Protein AF-R9JCQ0-F1 (afdb_monomer)

Secondary structure (DSSP, 8-state):
---PPPHHHHHHHHHHHHHHHHHHHHHHHHHH-TT-HHHHHHHHHHHHHHHHHHHHHHHHH--SSGGG--SSSSS-HHHHSPPGGG---

pLDDT: mean 91.16, std 12.17, range [39.97, 98.69]

Foldseek 3Di:
DQDDDDPVLVVLVVVLVVLVVVLVVLVVVCVVVVPPVVSVVVSVVSVVVSVVSQLVSCVPPRGPDPVNFDPVDPDRRVVVDCDPVNDRD

Radius of gyration: 15.91 Å; Cα contacts (8 Å, |Δi|>4): 56; chains: 1; bounding box: 44×23×42 Å

Structure (mmCIF, N/CA/C/O backbone):
data_AF-R9JCQ0-F1
#
_entry.id   AF-R9JCQ0-F1
#
loop_
_atom_site.group_PDB
_atom_site.id
_atom_site.type_symbol
_atom_site.label_atom_id
_atom_site.label_alt_id
_atom_site.label_comp_id
_atom_site.label_asym_id
_atom_s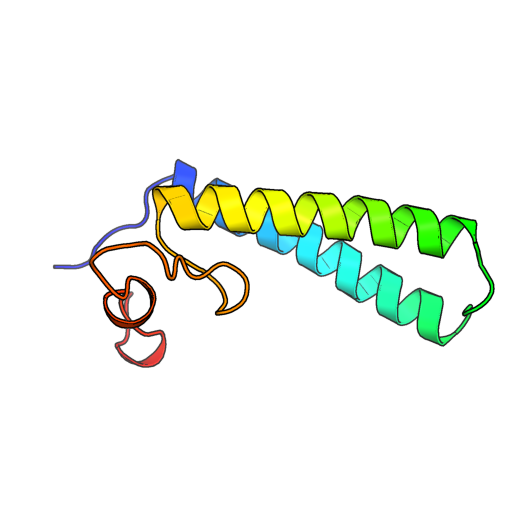ite.label_entity_id
_atom_site.label_seq_id
_atom_site.pdbx_PDB_ins_code
_atom_site.Cartn_x
_atom_site.Cartn_y
_atom_site.Cartn_z
_atom_site.occupancy
_atom_site.B_iso_or_equiv
_atom_site.auth_seq_id
_atom_site.auth_comp_id
_atom_site.auth_asym_id
_atom_site.auth_atom_id
_atom_site.pdbx_PDB_model_num
ATOM 1 N N . MET A 1 1 ? -25.146 -2.894 15.166 1.00 39.97 1 MET A N 1
ATOM 2 C CA . MET A 1 1 ? -25.297 -1.501 14.690 1.00 39.97 1 MET A CA 1
ATOM 3 C C . MET A 1 1 ? -24.340 -1.352 13.518 1.00 39.97 1 MET A C 1
ATOM 5 O O . MET A 1 1 ? -23.162 -1.589 13.737 1.00 39.97 1 MET A O 1
ATOM 9 N N . SER A 1 2 ? -24.818 -1.094 12.294 1.00 47.97 2 SER A N 1
ATOM 10 C CA . SER A 1 2 ? -23.923 -0.882 11.138 1.00 47.97 2 SER A CA 1
ATOM 11 C C . SER A 1 2 ? -23.160 0.426 11.365 1.00 47.97 2 SER A C 1
ATOM 13 O O . SER A 1 2 ? -23.769 1.478 11.580 1.00 47.97 2 SER A O 1
ATOM 15 N N . HIS A 1 3 ? -21.834 0.334 11.450 1.00 63.12 3 HIS A N 1
ATOM 16 C CA . HIS A 1 3 ? -20.963 1.480 11.668 1.00 63.12 3 HIS A CA 1
ATOM 17 C C . HIS A 1 3 ? -20.625 2.061 10.297 1.00 63.12 3 HIS A C 1
ATOM 19 O O . HIS A 1 3 ? -19.703 1.605 9.627 1.00 63.12 3 HIS A O 1
ATOM 25 N N . LYS A 1 4 ? -21.425 3.028 9.844 1.00 71.62 4 LYS A N 1
ATOM 26 C CA . LYS A 1 4 ? -21.190 3.690 8.561 1.00 71.62 4 LYS A CA 1
ATOM 27 C C . LYS A 1 4 ? -19.860 4.444 8.621 1.00 71.62 4 LYS A C 1
ATOM 29 O O . LYS A 1 4 ? -19.688 5.317 9.472 1.00 71.62 4 LYS A O 1
ATOM 34 N N . MET A 1 5 ? -18.942 4.102 7.721 1.00 83.06 5 MET A N 1
ATOM 35 C CA . MET A 1 5 ? -17.665 4.794 7.572 1.00 83.06 5 MET A CA 1
ATOM 36 C C . MET A 1 5 ? -17.918 6.277 7.265 1.00 83.06 5 MET A C 1
ATOM 38 O O . MET A 1 5 ? -18.825 6.619 6.506 1.00 83.06 5 MET A O 1
ATOM 42 N N . ASN A 1 6 ? -17.169 7.176 7.904 1.00 91.56 6 ASN A N 1
ATOM 43 C CA . ASN A 1 6 ? -17.310 8.601 7.611 1.00 91.56 6 ASN A CA 1
ATOM 44 C C . ASN A 1 6 ? -16.531 8.973 6.333 1.00 91.56 6 ASN A C 1
ATOM 46 O O . ASN A 1 6 ? -15.605 8.274 5.921 1.00 91.56 6 ASN A O 1
ATOM 50 N N . VAL A 1 7 ? -16.886 10.112 5.735 1.00 95.44 7 VAL A N 1
ATOM 51 C CA . VAL A 1 7 ? -16.317 10.582 4.459 1.00 95.44 7 VAL A CA 1
ATOM 52 C C . VAL A 1 7 ? -14.802 10.818 4.536 1.00 95.44 7 VAL A C 1
ATOM 54 O O . VAL A 1 7 ? -14.092 10.605 3.557 1.00 95.44 7 VAL A O 1
ATOM 57 N N . GLU A 1 8 ? -14.275 11.254 5.683 1.00 96.50 8 GLU A N 1
ATOM 58 C CA . GLU A 1 8 ? -12.829 11.444 5.861 1.00 96.50 8 GLU A CA 1
ATOM 59 C C . GLU A 1 8 ? -12.095 10.100 5.809 1.00 96.50 8 GLU A C 1
ATOM 61 O O . GLU A 1 8 ? -11.119 9.961 5.072 1.00 96.50 8 GLU A O 1
ATOM 66 N N . GLN A 1 9 ? -12.606 9.098 6.525 1.00 95.38 9 GLN A N 1
ATOM 67 C CA . GLN A 1 9 ? -12.064 7.744 6.541 1.00 95.38 9 GLN A CA 1
ATOM 68 C C . GLN A 1 9 ? -12.117 7.104 5.146 1.00 95.38 9 GLN A C 1
ATOM 70 O O . GLN A 1 9 ? -11.107 6.565 4.691 1.00 95.38 9 GLN A O 1
ATOM 75 N N . GLU A 1 10 ? -13.244 7.232 4.436 1.00 95.25 10 GLU A N 1
ATOM 76 C CA . GLU A 1 10 ? -13.399 6.792 3.041 1.00 95.25 10 GLU A CA 1
ATOM 77 C C . GLU A 1 10 ? -12.362 7.440 2.120 1.00 95.25 10 GLU A C 1
ATOM 79 O O . GLU A 1 10 ? -11.694 6.754 1.344 1.00 95.25 10 GLU A O 1
ATOM 84 N N . ASN A 1 11 ? -12.184 8.758 2.224 1.00 97.69 11 ASN A N 1
ATOM 85 C CA . ASN A 1 11 ? -11.227 9.491 1.402 1.00 97.69 11 ASN A CA 1
ATOM 86 C C . ASN A 1 11 ? -9.781 9.100 1.713 1.00 97.69 11 ASN A C 1
ATOM 88 O O . ASN A 1 11 ? -8.987 8.921 0.789 1.00 97.69 11 ASN A O 1
ATOM 92 N N . MET A 1 12 ? -9.427 8.941 2.991 1.00 97.88 12 MET A N 1
ATOM 93 C CA . MET A 1 12 ? -8.092 8.488 3.379 1.00 97.88 12 MET A CA 1
ATOM 94 C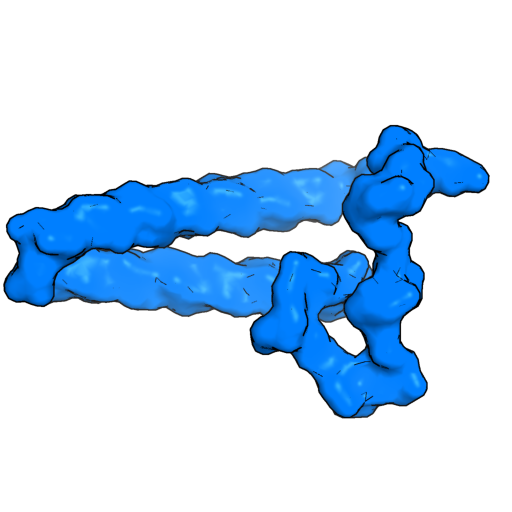 C . MET A 1 12 ? -7.819 7.077 2.851 1.00 97.88 12 MET A C 1
ATOM 96 O O . MET A 1 12 ? -6.771 6.858 2.244 1.00 97.88 12 MET A O 1
ATOM 100 N N . LEU A 1 13 ? -8.771 6.149 3.003 1.00 96.50 13 LEU A N 1
ATOM 101 C CA . LEU A 1 13 ? -8.647 4.784 2.492 1.00 96.50 13 LEU A CA 1
ATOM 102 C C . LEU A 1 13 ? -8.521 4.762 0.962 1.00 96.50 13 LEU A C 1
ATOM 104 O O . LEU A 1 13 ? -7.630 4.107 0.422 1.00 96.50 13 LEU A O 1
ATOM 108 N N . ARG A 1 14 ? -9.355 5.536 0.257 1.00 97.75 14 ARG A N 1
ATOM 109 C CA . ARG A 1 14 ? -9.297 5.678 -1.204 1.00 97.75 14 ARG A CA 1
ATOM 110 C C . ARG A 1 14 ? -7.949 6.224 -1.667 1.00 97.75 14 ARG A C 1
ATOM 112 O O . ARG A 1 14 ? -7.372 5.698 -2.615 1.00 97.75 14 ARG A O 1
ATOM 119 N N . ASN A 1 15 ? -7.439 7.264 -1.013 1.00 98.25 15 ASN A N 1
ATOM 120 C CA . ASN A 1 15 ? -6.160 7.867 -1.379 1.00 98.25 15 ASN A CA 1
ATOM 121 C C . ASN A 1 15 ? -4.991 6.907 -1.120 1.00 98.25 15 ASN A C 1
ATOM 123 O O . ASN A 1 15 ? -4.087 6.832 -1.949 1.00 98.25 15 ASN A O 1
ATOM 127 N N . ILE A 1 16 ? -5.025 6.138 -0.024 1.00 98.31 16 ILE A N 1
ATOM 128 C CA . ILE A 1 16 ? -4.055 5.059 0.218 1.00 98.31 16 ILE A CA 1
ATOM 129 C C . ILE A 1 16 ? -4.102 4.049 -0.931 1.00 98.31 16 ILE A C 1
ATOM 131 O O . ILE A 1 16 ? -3.051 3.715 -1.467 1.00 98.31 16 ILE A O 1
ATOM 135 N N . GLY A 1 17 ? -5.297 3.623 -1.354 1.00 97.88 17 GLY A N 1
ATOM 136 C CA . GLY A 1 17 ? -5.467 2.686 -2.468 1.00 97.88 17 GLY A CA 1
ATOM 137 C C . GLY A 1 17 ? -4.908 3.199 -3.801 1.00 97.88 17 GLY A C 1
ATOM 138 O O . GLY A 1 17 ? -4.291 2.441 -4.541 1.00 97.88 17 GLY A O 1
ATOM 139 N N . ILE A 1 18 ? -5.052 4.496 -4.094 1.00 98.38 18 ILE A N 1
ATOM 140 C CA . ILE A 1 18 ? -4.466 5.106 -5.301 1.00 98.38 18 ILE A CA 1
ATOM 141 C C . ILE A 1 18 ? -2.938 5.028 -5.262 1.00 98.38 18 ILE A C 1
ATOM 143 O O . ILE A 1 18 ? -2.312 4.630 -6.241 1.00 98.38 18 ILE A O 1
ATOM 147 N N . VAL A 1 19 ? -2.328 5.403 -4.136 1.00 98.19 19 VAL A N 1
ATOM 148 C CA . VAL A 1 19 ? -0.866 5.363 -3.994 1.00 98.19 19 VAL A CA 1
ATOM 149 C C . VAL A 1 19 ? -0.359 3.921 -4.002 1.00 98.19 19 VAL A C 1
ATOM 151 O O . VAL A 1 19 ? 0.687 3.647 -4.584 1.00 98.19 19 VAL A O 1
ATOM 154 N N . ASP A 1 20 ? -1.107 2.995 -3.404 1.00 97.88 20 ASP A N 1
ATOM 155 C CA . ASP A 1 20 ? -0.801 1.568 -3.427 1.00 97.88 20 ASP A CA 1
ATOM 156 C C . ASP A 1 20 ? -0.754 1.020 -4.858 1.00 97.88 20 ASP A C 1
ATOM 158 O O . ASP A 1 20 ? 0.243 0.409 -5.247 1.00 97.88 20 ASP A O 1
ATOM 162 N N . PHE A 1 21 ? -1.758 1.347 -5.676 1.00 98.25 21 PHE A N 1
ATOM 163 C CA . PHE A 1 21 ? -1.776 1.001 -7.097 1.00 98.25 21 PHE A CA 1
ATOM 164 C C . PHE A 1 21 ? -0.525 1.511 -7.825 1.00 98.25 21 PHE A C 1
ATOM 166 O O . PHE A 1 21 ? 0.142 0.740 -8.507 1.00 98.25 21 PHE A O 1
ATOM 173 N N . VAL A 1 22 ? -0.140 2.776 -7.612 1.00 98.06 22 VAL A N 1
ATOM 174 C CA . VAL A 1 22 ? 1.087 3.334 -8.209 1.00 98.06 22 VAL A CA 1
ATOM 175 C C . VAL A 1 22 ? 2.323 2.543 -7.780 1.00 98.06 22 VAL A C 1
ATOM 177 O O . VAL A 1 22 ? 3.176 2.245 -8.613 1.00 98.06 22 VAL A O 1
ATOM 180 N N . THR A 1 23 ? 2.437 2.171 -6.500 1.00 98.06 23 THR A N 1
ATOM 181 C CA . THR A 1 23 ? 3.586 1.377 -6.039 1.00 98.06 23 THR A CA 1
ATOM 182 C C . THR A 1 23 ? 3.641 -0.003 -6.693 1.00 98.06 23 THR A C 1
ATOM 184 O O . THR A 1 23 ? 4.726 -0.425 -7.081 1.00 98.06 23 THR A O 1
ATOM 187 N N . VAL A 1 24 ? 2.494 -0.663 -6.886 1.00 98.38 24 VAL A N 1
ATOM 188 C CA . VAL A 1 24 ? 2.393 -1.972 -7.553 1.00 98.38 24 VAL A CA 1
ATOM 189 C C . VAL A 1 24 ? 2.776 -1.886 -9.033 1.00 98.38 24 VAL A C 1
ATOM 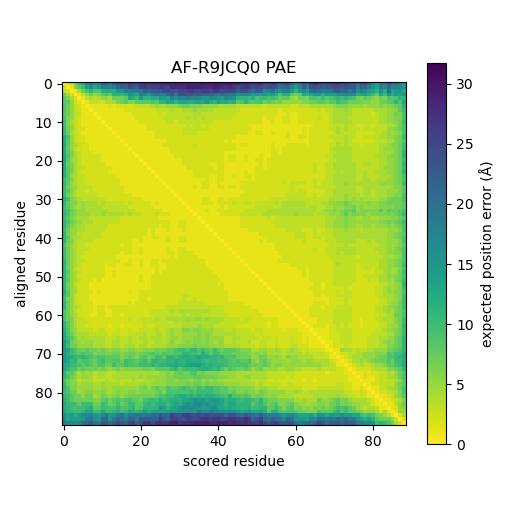191 O O . VAL A 1 24 ? 3.539 -2.723 -9.513 1.00 98.38 24 VAL A O 1
ATOM 194 N N . GLU A 1 25 ? 2.305 -0.869 -9.755 1.00 98.44 25 GLU A N 1
ATOM 195 C CA . GLU A 1 25 ? 2.670 -0.654 -11.164 1.00 98.44 25 GLU A CA 1
ATOM 196 C C . GLU A 1 25 ? 4.169 -0.365 -11.323 1.00 98.44 25 GLU A C 1
ATOM 198 O O . GLU A 1 25 ? 4.836 -0.934 -12.186 1.00 98.44 25 GLU A O 1
ATOM 203 N N . MET A 1 26 ? 4.735 0.466 -10.443 1.00 98.31 26 MET A N 1
ATOM 204 C CA . MET A 1 26 ? 6.170 0.760 -10.455 1.00 98.31 26 MET A CA 1
ATOM 205 C C . MET A 1 26 ? 7.018 -0.476 -10.137 1.00 98.31 26 MET A C 1
ATOM 207 O O . MET A 1 26 ? 8.084 -0.640 -10.727 1.00 98.31 26 MET A O 1
ATOM 211 N N . THR A 1 27 ? 6.558 -1.359 -9.242 1.00 98.38 27 THR A N 1
ATOM 212 C CA . THR A 1 27 ? 7.214 -2.654 -9.003 1.00 98.38 27 THR A CA 1
ATOM 213 C C . THR A 1 27 ? 7.227 -3.503 -10.272 1.00 98.38 27 THR A C 1
ATOM 215 O O . THR A 1 27 ? 8.300 -3.930 -10.685 1.00 98.38 27 THR A O 1
ATOM 218 N N . GLN A 1 28 ? 6.082 -3.663 -10.945 1.00 98.44 28 GLN A N 1
ATOM 219 C CA . GLN A 1 28 ? 5.999 -4.432 -12.196 1.00 98.44 28 GLN A CA 1
ATOM 220 C C . GLN A 1 28 ? 6.911 -3.865 -13.296 1.00 98.44 28 GLN A C 1
ATOM 222 O O . GLN A 1 28 ? 7.551 -4.618 -14.031 1.00 98.44 28 GLN A O 1
ATOM 227 N N . TYR A 1 29 ? 7.010 -2.537 -13.411 1.00 98.56 29 TYR A N 1
ATOM 228 C CA . TYR A 1 29 ? 7.942 -1.905 -14.346 1.00 98.56 29 TYR A CA 1
ATOM 229 C C . T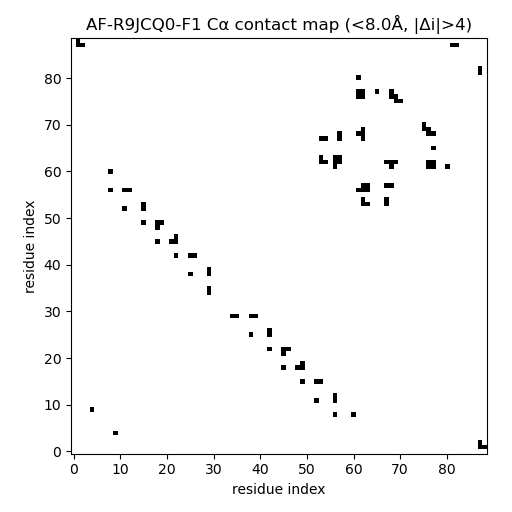YR A 1 29 ? 9.403 -2.230 -13.991 1.00 98.56 29 TYR A C 1
ATOM 231 O O . TYR A 1 29 ? 10.170 -2.668 -14.853 1.00 98.56 29 TYR A O 1
ATOM 239 N N . LEU A 1 30 ? 9.781 -2.063 -12.719 1.00 98.69 30 LEU A N 1
ATOM 240 C CA . LEU A 1 30 ? 11.142 -2.306 -12.229 1.00 98.69 30 LEU A CA 1
ATOM 241 C C . LEU A 1 30 ? 11.570 -3.777 -12.330 1.00 98.69 30 LEU A C 1
ATOM 243 O O . LEU A 1 30 ? 12.755 -4.026 -12.544 1.00 98.69 30 LEU A O 1
ATOM 247 N N . ASP A 1 31 ? 10.641 -4.737 -12.277 1.00 98.56 31 ASP A N 1
ATOM 248 C CA . ASP A 1 31 ? 10.936 -6.161 -12.510 1.00 98.56 31 ASP A CA 1
ATOM 249 C C . ASP A 1 31 ? 11.554 -6.406 -13.900 1.00 98.56 31 ASP A C 1
ATOM 251 O O . ASP A 1 31 ? 12.357 -7.322 -14.085 1.00 98.56 31 ASP A O 1
ATOM 255 N N . THR A 1 32 ? 11.217 -5.560 -14.880 1.00 98.25 32 THR A N 1
ATOM 256 C CA . THR A 1 32 ? 11.775 -5.611 -16.243 1.00 98.25 32 THR A CA 1
ATOM 257 C C . THR A 1 32 ? 12.902 -4.598 -16.483 1.00 98.25 32 THR A C 1
ATOM 259 O O . THR A 1 32 ? 13.691 -4.775 -17.411 1.00 98.25 32 THR A O 1
ATOM 262 N N . HIS A 1 33 ? 13.034 -3.580 -15.623 1.00 98.44 33 HIS A N 1
ATOM 263 C CA . HIS A 1 33 ? 14.031 -2.503 -15.715 1.00 98.44 33 HIS A CA 1
ATOM 264 C C . HIS A 1 33 ? 14.767 -2.267 -14.377 1.00 98.44 33 HIS A C 1
ATOM 266 O O . HIS A 1 33 ? 14.742 -1.159 -13.837 1.00 98.44 33 HIS A O 1
ATOM 272 N N . PRO A 1 34 ? 15.485 -3.263 -13.825 1.00 98.31 34 PRO A N 1
ATOM 273 C CA . PRO A 1 34 ? 15.993 -3.205 -12.447 1.00 98.31 34 PRO A CA 1
ATOM 274 C C . PRO A 1 34 ? 17.129 -2.192 -12.220 1.00 98.31 34 PRO A C 1
ATOM 276 O O . PRO A 1 34 ? 17.515 -1.938 -11.080 1.00 98.31 34 PRO A O 1
ATOM 279 N N . PHE A 1 35 ? 17.690 -1.616 -13.287 1.00 98.38 35 PHE A N 1
ATOM 280 C CA . PHE A 1 35 ? 18.773 -0.627 -13.220 1.00 98.38 35 PHE A CA 1
ATOM 281 C C . PHE A 1 35 ? 18.305 0.810 -13.499 1.00 98.38 35 PHE A C 1
ATOM 283 O O . PHE A 1 35 ? 19.126 1.729 -13.487 1.00 98.38 35 PHE A O 1
ATOM 290 N N . ASP A 1 36 ? 17.008 1.018 -13.744 1.00 98.69 36 ASP A N 1
ATOM 291 C CA . ASP A 1 36 ? 16.427 2.341 -13.967 1.00 98.69 36 ASP A CA 1
ATOM 292 C C . ASP A 1 36 ? 16.365 3.121 -12.644 1.00 98.69 36 ASP A C 1
ATOM 294 O O . ASP A 1 36 ? 15.495 2.927 -11.791 1.00 98.69 36 ASP A O 1
ATOM 298 N N . ARG A 1 37 ? 17.356 3.996 -12.445 1.00 98.44 37 ARG A N 1
ATOM 299 C CA . ARG A 1 37 ? 17.513 4.768 -11.207 1.00 98.44 37 ARG A CA 1
ATOM 300 C C . ARG A 1 37 ? 16.400 5.781 -10.996 1.00 98.44 37 ARG A C 1
ATOM 302 O O . ARG A 1 37 ? 16.016 6.002 -9.851 1.00 98.44 37 ARG A O 1
ATOM 309 N N . GLU A 1 38 ? 15.881 6.361 -12.071 1.00 98.44 38 GLU A N 1
ATOM 310 C CA . GLU A 1 38 ? 14.793 7.326 -11.984 1.00 98.44 38 GLU A CA 1
ATOM 311 C C . GLU A 1 38 ? 13.515 6.616 -11.524 1.00 98.44 38 GLU A C 1
ATOM 313 O O . GLU A 1 38 ? 12.895 7.033 -10.542 1.00 98.44 38 GLU A O 1
ATOM 318 N N . ALA A 1 39 ? 13.185 5.468 -12.124 1.00 97.94 39 ALA A N 1
ATOM 319 C CA . ALA A 1 39 ? 12.048 4.658 -11.692 1.00 97.94 39 ALA A CA 1
ATOM 320 C C . ALA A 1 39 ? 12.173 4.194 -10.227 1.00 97.94 39 ALA A C 1
ATOM 322 O O . ALA A 1 39 ? 11.191 4.232 -9.480 1.00 97.94 39 ALA A O 1
ATOM 323 N N . MET A 1 40 ? 13.379 3.828 -9.773 1.00 98.62 40 MET A N 1
ATOM 324 C CA . MET A 1 40 ? 13.628 3.506 -8.362 1.00 98.62 40 MET A CA 1
ATOM 325 C C . MET A 1 40 ? 13.391 4.706 -7.432 1.00 98.62 40 MET A C 1
ATOM 327 O O . MET A 1 40 ? 12.829 4.549 -6.345 1.00 98.62 40 MET A O 1
ATOM 331 N N . GLU A 1 41 ? 13.807 5.912 -7.818 1.00 98.50 41 GLU A N 1
ATOM 332 C CA . GLU A 1 41 ? 13.577 7.129 -7.032 1.00 98.50 41 GLU A CA 1
ATOM 333 C C . GLU A 1 41 ? 12.085 7.477 -6.941 1.00 98.50 41 GLU A C 1
ATOM 335 O O . GLU A 1 41 ? 11.593 7.760 -5.840 1.00 98.50 41 GLU A O 1
ATOM 340 N N . TYR A 1 42 ? 11.349 7.362 -8.051 1.00 97.94 42 TYR A N 1
ATOM 341 C CA . TYR A 1 42 ? 9.892 7.511 -8.078 1.00 97.94 42 TYR A CA 1
ATOM 342 C C . TYR A 1 42 ? 9.195 6.478 -7.189 1.00 97.94 42 TYR A C 1
ATOM 344 O O . TYR A 1 42 ? 8.381 6.850 -6.339 1.00 97.94 42 TYR A O 1
ATOM 352 N N . PHE A 1 43 ? 9.547 5.196 -7.311 1.00 98.50 43 PHE A N 1
ATOM 353 C CA . PHE A 1 43 ? 9.010 4.141 -6.450 1.00 98.50 43 PHE A CA 1
ATOM 354 C C . PHE A 1 43 ? 9.240 4.460 -4.967 1.00 98.50 43 PHE A C 1
ATOM 356 O O . PHE A 1 43 ? 8.307 4.441 -4.162 1.00 98.50 43 PHE A O 1
ATOM 363 N N . ASN A 1 44 ? 10.465 4.847 -4.603 1.00 98.25 44 ASN A N 1
ATOM 364 C CA . ASN A 1 44 ? 10.815 5.207 -3.232 1.00 98.25 44 ASN A CA 1
ATOM 365 C C . ASN A 1 44 ? 10.033 6.427 -2.717 1.00 98.25 44 ASN A C 1
ATOM 367 O O . ASN A 1 44 ? 9.671 6.472 -1.538 1.00 98.25 44 ASN A O 1
ATOM 371 N N . HIS A 1 45 ? 9.766 7.419 -3.572 1.00 98.25 45 HIS A N 1
ATOM 372 C CA . HIS A 1 45 ? 8.932 8.570 -3.227 1.00 98.25 45 HIS A CA 1
ATOM 373 C C . HIS A 1 45 ? 7.509 8.133 -2.847 1.00 98.25 45 HIS A C 1
ATOM 375 O O . HIS A 1 45 ? 7.049 8.440 -1.742 1.00 98.25 45 HIS A O 1
ATOM 381 N N . TYR A 1 46 ? 6.850 7.353 -3.708 1.00 98.19 46 TYR A N 1
ATOM 382 C CA . TYR A 1 46 ? 5.490 6.867 -3.459 1.00 98.19 46 TYR A CA 1
ATOM 383 C C . TYR A 1 46 ? 5.417 5.890 -2.284 1.00 98.19 46 TYR A C 1
ATOM 385 O O . TYR A 1 46 ? 4.488 5.974 -1.484 1.00 98.19 46 TYR A O 1
ATOM 393 N N . MET A 1 47 ? 6.428 5.039 -2.090 1.00 97.75 47 MET A N 1
ATOM 394 C CA . MET A 1 47 ? 6.514 4.160 -0.921 1.00 97.75 47 MET A CA 1
ATOM 395 C C . MET A 1 47 ? 6.592 4.940 0.396 1.00 97.75 47 MET A C 1
ATOM 397 O O . MET A 1 47 ? 5.908 4.594 1.364 1.00 97.75 47 MET A O 1
ATOM 401 N N . ARG A 1 48 ? 7.380 6.025 0.459 1.00 98.19 48 ARG A N 1
ATOM 402 C CA . ARG A 1 48 ? 7.415 6.900 1.646 1.00 98.19 48 ARG A CA 1
ATOM 403 C C . ARG A 1 48 ? 6.065 7.568 1.893 1.00 98.19 48 ARG A C 1
ATOM 405 O O . ARG A 1 48 ? 5.616 7.591 3.040 1.00 98.19 48 ARG A O 1
ATOM 412 N N . MET A 1 49 ? 5.420 8.064 0.837 1.00 98.12 49 MET A N 1
ATOM 413 C CA . MET A 1 49 ? 4.100 8.688 0.927 1.00 98.12 49 MET A CA 1
ATOM 414 C C . MET A 1 49 ? 3.038 7.692 1.415 1.00 98.12 49 MET A C 1
ATOM 416 O O . MET A 1 49 ? 2.348 7.980 2.391 1.00 98.12 49 MET A O 1
ATOM 420 N N . LYS A 1 50 ? 2.979 6.487 0.832 1.00 98.00 50 LYS A N 1
ATOM 421 C CA . LYS A 1 50 ? 2.095 5.394 1.265 1.00 98.00 50 LYS A CA 1
ATOM 422 C C . LYS A 1 50 ? 2.276 5.090 2.747 1.00 98.00 50 LYS A C 1
ATOM 424 O O . LYS A 1 50 ? 1.307 5.071 3.500 1.00 98.00 50 LYS A O 1
ATOM 429 N N . ASN A 1 51 ? 3.522 4.899 3.184 1.00 97.12 51 ASN A N 1
ATOM 430 C CA . ASN A 1 51 ? 3.828 4.582 4.577 1.00 97.12 51 ASN A CA 1
ATOM 431 C C . ASN A 1 51 ? 3.388 5.692 5.539 1.00 97.12 51 ASN A C 1
ATOM 433 O O . ASN A 1 51 ? 2.911 5.391 6.631 1.00 97.12 51 ASN A O 1
ATOM 437 N N . GLN A 1 52 ? 3.529 6.963 5.151 1.00 97.75 52 GLN A N 1
ATOM 438 C CA . GLN A 1 52 ? 3.028 8.079 5.952 1.00 97.75 52 GLN A CA 1
ATOM 439 C C . GLN A 1 52 ? 1.500 8.063 6.040 1.00 97.75 52 GLN A C 1
ATOM 441 O O . GLN A 1 52 ? 0.959 8.092 7.140 1.00 97.75 52 GLN A O 1
ATOM 446 N N . MET A 1 53 ? 0.812 7.910 4.909 1.00 98.12 53 MET A N 1
ATOM 447 C CA . MET A 1 53 ? -0.650 7.866 4.870 1.00 98.12 53 MET A CA 1
ATOM 448 C C . MET A 1 53 ? -1.220 6.688 5.671 1.00 98.12 53 MET A C 1
ATOM 450 O O . MET A 1 53 ? -2.211 6.857 6.377 1.00 98.12 53 MET A O 1
ATOM 454 N N . MET A 1 54 ? -0.581 5.511 5.624 1.00 97.75 54 MET A N 1
ATOM 455 C CA . MET A 1 54 ? -0.988 4.365 6.445 1.00 97.75 54 MET A CA 1
ATOM 456 C C . MET A 1 54 ? -0.826 4.639 7.943 1.00 97.75 54 MET A C 1
ATOM 458 O O . MET A 1 54 ? -1.693 4.243 8.719 1.00 97.75 54 MET A O 1
ATOM 462 N N . ARG A 1 55 ? 0.246 5.329 8.365 1.00 96.19 55 ARG A N 1
ATOM 463 C CA . ARG A 1 55 ? 0.413 5.753 9.766 1.00 96.19 55 ARG A CA 1
ATOM 464 C C . ARG A 1 55 ? -0.661 6.756 10.178 1.00 96.19 55 ARG A C 1
ATOM 466 O O . ARG A 1 55 ? -1.257 6.598 11.238 1.00 96.19 55 ARG A O 1
ATOM 473 N N . ASP A 1 56 ? -0.941 7.743 9.332 1.00 96.75 56 ASP A N 1
ATOM 474 C CA . ASP A 1 56 ? -1.955 8.766 9.604 1.00 96.75 56 ASP A CA 1
ATOM 475 C C . ASP A 1 56 ? -3.357 8.159 9.718 1.00 96.75 56 ASP A C 1
ATOM 477 O O . ASP A 1 56 ? -4.118 8.509 10.621 1.00 96.75 56 ASP A O 1
ATOM 481 N N . TYR A 1 57 ? -3.679 7.193 8.854 1.00 96.38 57 TYR A N 1
ATOM 482 C CA . TYR A 1 57 ? -4.906 6.410 8.965 1.00 96.38 57 TYR A CA 1
ATOM 483 C C . TYR A 1 57 ? -4.922 5.584 10.256 1.00 96.38 57 TYR A C 1
ATOM 485 O O . TYR A 1 57 ? -5.907 5.625 10.992 1.00 96.38 57 TYR A O 1
ATOM 493 N N . ALA A 1 58 ? -3.824 4.889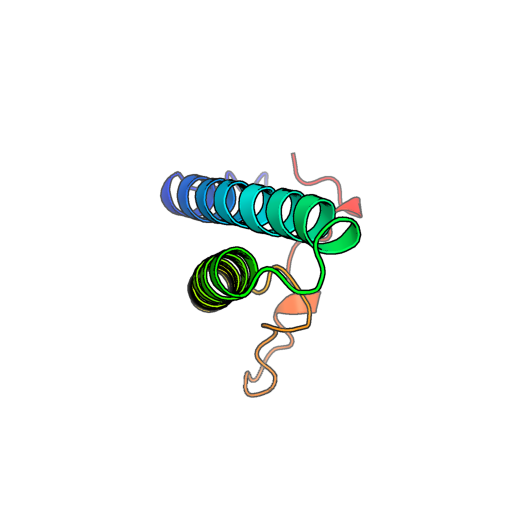 10.576 1.00 94.62 58 ALA A N 1
ATOM 494 C CA . ALA A 1 58 ? -3.728 4.045 11.764 1.00 94.62 58 ALA A CA 1
ATOM 495 C C . ALA A 1 58 ? -3.935 4.819 13.072 1.00 94.62 58 ALA A C 1
ATOM 497 O O . ALA A 1 58 ? -4.597 4.323 13.985 1.00 94.62 58 ALA A O 1
ATOM 498 N N . MET A 1 59 ? -3.430 6.053 13.148 1.00 92.94 59 MET A N 1
ATOM 499 C CA . MET A 1 59 ? -3.639 6.931 14.301 1.00 92.94 59 MET A CA 1
ATOM 500 C C . MET A 1 59 ? -5.115 7.295 14.510 1.00 92.94 59 MET A C 1
ATOM 502 O O . MET A 1 59 ? -5.542 7.414 15.658 1.00 92.94 59 MET A O 1
ATOM 506 N N . LYS A 1 60 ? -5.890 7.461 13.428 1.00 93.12 60 LYS A N 1
ATOM 507 C CA . LYS A 1 60 ? -7.292 7.913 13.482 1.00 93.12 60 LYS A CA 1
ATOM 508 C C . LYS A 1 60 ? -8.312 6.777 13.555 1.00 93.12 60 LYS A C 1
ATOM 510 O O . LYS A 1 60 ? -9.267 6.871 14.317 1.00 93.12 60 LYS A O 1
ATOM 515 N N . TYR A 1 61 ? -8.117 5.723 12.767 1.00 92.00 61 TYR A N 1
ATOM 516 C CA . TYR A 1 61 ? -9.121 4.673 12.530 1.00 92.00 61 TYR A CA 1
ATOM 517 C C . TYR A 1 61 ? -8.601 3.258 12.823 1.00 92.00 61 TYR A C 1
ATOM 519 O O . TYR A 1 61 ? -9.322 2.273 12.661 1.00 92.00 61 TYR A O 1
ATOM 527 N N . GLY A 1 62 ? -7.354 3.158 13.286 1.00 92.00 62 GLY A N 1
ATOM 528 C CA . GLY A 1 62 ? -6.667 1.905 13.568 1.00 92.00 62 GLY A CA 1
ATOM 529 C C . GLY A 1 62 ? -5.931 1.322 12.349 1.00 92.00 62 GLY A C 1
ATOM 530 O O . GLY A 1 62 ? -6.158 1.735 11.208 1.00 92.00 62 GLY A O 1
ATOM 531 N N . PRO A 1 63 ? -4.986 0.402 12.587 1.00 94.19 63 PRO A N 1
ATOM 532 C CA . PRO A 1 63 ? -4.033 -0.065 11.580 1.00 94.19 63 PRO A CA 1
ATOM 533 C C . PRO A 1 63 ? -4.689 -0.817 10.414 1.00 94.19 63 PRO A C 1
ATOM 535 O O . PRO A 1 63 ? -5.558 -1.650 10.617 1.00 94.19 63 PRO A O 1
ATOM 538 N N . LEU A 1 64 ? -4.227 -0.568 9.183 1.00 92.38 64 LEU 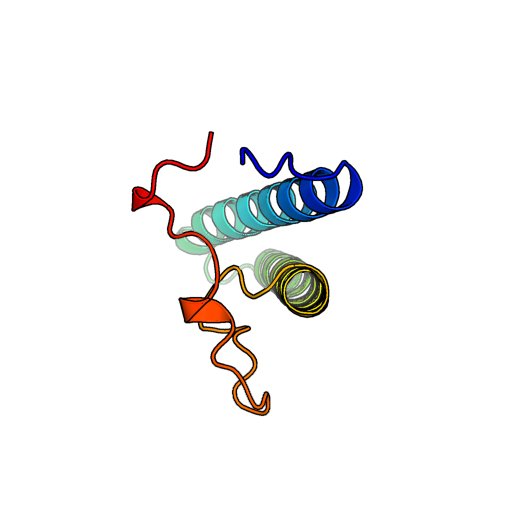A N 1
ATOM 539 C CA . LEU A 1 64 ? -4.622 -1.347 7.991 1.00 92.38 64 LEU A CA 1
ATOM 540 C C . LEU A 1 64 ? -3.693 -2.541 7.723 1.00 92.38 64 LEU A C 1
ATOM 542 O O . LEU A 1 64 ? -4.031 -3.446 6.967 1.00 92.38 64 LEU A O 1
ATOM 546 N N . SER A 1 65 ? -2.514 -2.549 8.345 1.00 92.06 65 SER A N 1
ATOM 547 C CA . SER A 1 65 ? -1.534 -3.629 8.273 1.00 92.06 65 SER A CA 1
ATOM 548 C C . SER A 1 65 ? -0.779 -3.741 9.594 1.00 92.06 65 SER A C 1
ATOM 550 O O . SER A 1 65 ? -0.640 -2.768 10.339 1.00 92.06 65 SER A O 1
ATOM 552 N N . LEU A 1 66 ? -0.203 -4.916 9.853 1.00 91.62 66 LEU A N 1
ATOM 553 C CA . LEU A 1 66 ? 0.620 -5.149 11.044 1.00 91.62 66 LEU A CA 1
ATOM 554 C C . LEU A 1 66 ? 1.858 -4.240 11.111 1.00 91.62 66 LEU A C 1
ATOM 556 O O . LEU A 1 66 ? 2.327 -3.930 12.200 1.00 91.62 66 LEU A O 1
ATOM 560 N N . SER A 1 67 ? 2.368 -3.766 9.969 1.00 91.69 67 SER A N 1
ATOM 561 C CA . SER A 1 67 ? 3.538 -2.877 9.914 1.00 91.69 67 SER A CA 1
ATOM 562 C C . SER A 1 67 ? 3.301 -1.485 10.509 1.00 91.69 67 SER A C 1
ATOM 564 O O . SER A 1 67 ? 4.268 -0.786 10.802 1.00 91.69 67 SER A O 1
ATOM 566 N N . VAL A 1 68 ? 2.040 -1.075 10.684 1.00 93.00 68 VAL A N 1
ATOM 567 C CA . VAL A 1 68 ? 1.659 0.203 11.313 1.00 93.00 68 VAL A CA 1
ATOM 568 C C . VAL A 1 68 ? 0.836 0.001 12.587 1.00 93.00 68 VAL A C 1
ATOM 570 O O . VAL A 1 68 ? 0.214 0.943 13.077 1.00 93.00 68 VAL A O 1
ATOM 573 N N . ALA A 1 69 ? 0.814 -1.220 13.130 1.00 91.50 69 ALA A N 1
ATOM 574 C CA . ALA A 1 69 ? 0.180 -1.489 14.411 1.00 91.50 69 ALA A CA 1
ATOM 575 C C . ALA A 1 69 ? 0.957 -0.803 15.547 1.00 91.50 69 ALA A C 1
ATOM 577 O O . ALA A 1 69 ? 2.175 -0.932 15.657 1.00 91.50 69 ALA A O 1
ATOM 578 N N . ASP A 1 70 ? 0.240 -0.073 16.399 1.00 87.31 70 ASP A N 1
ATOM 579 C CA . ASP A 1 70 ? 0.819 0.594 17.564 1.00 87.31 70 ASP A CA 1
ATOM 580 C C . ASP A 1 70 ? 1.033 -0.415 18.700 1.00 87.31 70 ASP A C 1
ATOM 582 O O . ASP A 1 70 ? 0.086 -0.824 19.374 1.00 87.31 70 ASP A O 1
ATOM 586 N N . THR A 1 71 ? 2.287 -0.817 18.910 1.00 85.31 71 THR A N 1
ATOM 587 C CA . THR A 1 71 ? 2.689 -1.747 19.978 1.00 85.31 71 THR A CA 1
ATOM 588 C C . THR A 1 71 ? 2.895 -1.067 21.332 1.00 85.31 71 THR A C 1
ATOM 590 O O . THR A 1 71 ? 3.093 -1.754 22.329 1.00 85.31 71 THR A O 1
ATOM 593 N N . CYS A 1 72 ? 2.896 0.267 21.380 1.00 85.69 72 CYS A N 1
ATOM 594 C CA . CYS A 1 72 ? 3.068 1.043 22.610 1.00 85.69 72 CYS A CA 1
ATOM 595 C C . CYS A 1 72 ? 1.724 1.391 23.266 1.00 85.69 72 CYS A C 1
ATOM 597 O O . CYS A 1 72 ? 1.690 1.883 24.397 1.00 85.69 72 CYS A O 1
ATOM 599 N N . SER A 1 73 ? 0.614 1.153 22.565 1.00 85.44 73 SER A N 1
ATOM 600 C CA . SER A 1 73 ? -0.725 1.338 23.104 1.00 85.44 73 SER A CA 1
ATOM 601 C C . SER A 1 73 ? -1.021 0.350 24.237 1.00 85.44 73 SER A C 1
ATOM 603 O O . SER A 1 73 ? -0.535 -0.779 24.251 1.00 85.44 73 SER A O 1
ATOM 605 N N . LYS A 1 74 ? -1.882 0.754 25.179 1.00 89.31 74 LYS A N 1
ATOM 606 C CA . LYS A 1 74 ? -2.409 -0.145 26.224 1.00 89.31 74 LYS A CA 1
ATOM 607 C C . LYS A 1 74 ? -3.339 -1.224 25.657 1.00 89.31 74 LYS A C 1
ATOM 609 O O . LYS A 1 74 ? -3.665 -2.177 26.357 1.00 89.31 74 LYS A O 1
ATOM 614 N N . GLU A 1 75 ? -3.779 -1.049 24.415 1.00 89.81 75 GLU A N 1
ATOM 61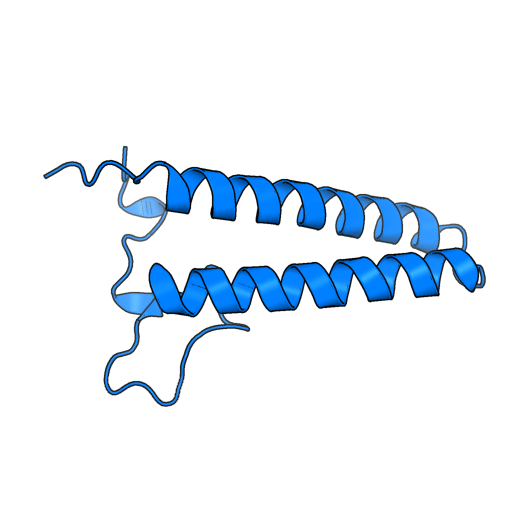5 C CA . GLU A 1 75 ? -4.745 -1.893 23.728 1.00 89.81 75 GLU A CA 1
ATOM 616 C C . GLU A 1 75 ? -4.157 -2.412 22.416 1.00 89.81 75 GLU A C 1
ATOM 618 O O . GLU A 1 75 ? -3.539 -1.668 21.654 1.00 89.81 75 GLU A O 1
ATOM 623 N N . TRP A 1 76 ? -4.409 -3.683 22.101 1.00 90.06 76 TRP A N 1
ATOM 624 C CA . TRP A 1 76 ? -4.026 -4.255 20.813 1.00 90.06 76 TRP A CA 1
ATOM 625 C C . TRP A 1 76 ? -5.053 -3.883 19.736 1.00 90.06 76 TRP A C 1
ATOM 627 O O . TRP A 1 76 ? -5.906 -4.687 19.363 1.00 90.06 76 TRP A O 1
ATOM 637 N N . LYS A 1 77 ? -4.978 -2.636 19.248 1.00 88.44 77 LYS A N 1
ATOM 638 C CA . LYS A 1 77 ? -5.966 -2.031 18.329 1.00 88.44 77 LYS A CA 1
ATOM 639 C C . LYS A 1 77 ? -6.276 -2.877 17.092 1.00 88.44 77 LYS A C 1
ATOM 641 O O . LYS A 1 77 ? -7.418 -2.879 16.656 1.00 88.44 77 LYS A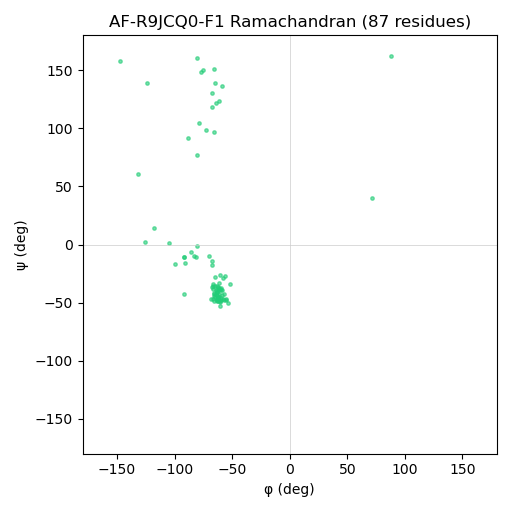 O 1
ATOM 646 N N . TRP A 1 78 ? -5.294 -3.611 16.563 1.00 89.62 78 TRP A N 1
ATOM 647 C CA . TRP A 1 78 ? -5.492 -4.524 15.431 1.00 89.62 78 TRP A CA 1
ATOM 648 C C . TRP A 1 78 ? -6.565 -5.586 15.711 1.00 89.62 78 TRP A C 1
ATOM 650 O O . TRP A 1 78 ? -7.404 -5.845 14.861 1.00 89.62 78 TRP A O 1
ATOM 660 N N . ALA A 1 79 ? -6.578 -6.179 16.909 1.00 89.38 79 ALA A N 1
ATOM 661 C CA . ALA A 1 79 ? -7.573 -7.196 17.262 1.00 89.38 79 ALA A CA 1
ATOM 662 C C . ALA A 1 79 ? -8.925 -6.616 17.703 1.00 89.38 79 ALA A C 1
ATOM 664 O O . ALA A 1 79 ? -9.874 -7.371 17.879 1.00 89.38 79 ALA A O 1
ATOM 665 N N . LEU A 1 80 ? -9.004 -5.302 17.930 1.00 88.31 80 LEU A N 1
ATOM 666 C CA . LEU A 1 80 ? -10.240 -4.621 18.327 1.00 88.31 80 LEU A CA 1
ATOM 667 C C . LEU A 1 80 ? -11.031 -4.085 17.128 1.00 88.31 80 LEU A C 1
ATOM 669 O O . LEU A 1 80 ? -12.166 -3.640 17.294 1.00 88.31 80 LEU A O 1
ATOM 673 N N . GLN A 1 81 ? -10.435 -4.086 15.935 1.00 83.94 81 GLN A N 1
ATOM 674 C CA . GLN A 1 81 ? -11.117 -3.692 14.710 1.00 83.94 81 GLN A CA 1
ATOM 675 C C . GLN A 1 81 ? -12.044 -4.809 14.216 1.00 83.94 81 GLN A C 1
ATOM 677 O O . GLN A 1 81 ? -11.723 -5.984 14.396 1.00 83.94 81 GLN A O 1
ATOM 682 N N . PRO A 1 82 ? -13.168 -4.455 13.563 1.00 84.50 82 PRO A N 1
ATOM 683 C CA . PRO A 1 82 ? -14.026 -5.444 12.930 1.00 84.50 82 PRO A CA 1
ATOM 684 C C . PRO A 1 82 ? -13.233 -6.174 11.851 1.00 84.50 82 PRO A C 1
ATOM 686 O O . PRO A 1 82 ? -12.671 -5.551 10.943 1.00 84.50 82 PRO A O 1
ATOM 689 N N . MET A 1 83 ? -13.172 -7.495 11.958 1.00 81.44 83 MET A N 1
ATOM 690 C CA . MET A 1 83 ? -12.383 -8.280 11.022 1.00 81.44 83 MET A CA 1
ATOM 691 C C . MET A 1 83 ? -13.101 -8.381 9.672 1.00 81.44 83 MET A C 1
ATOM 693 O O . MET A 1 83 ? -14.332 -8.425 9.625 1.00 81.44 83 MET A O 1
ATOM 697 N N . PRO A 1 84 ? -12.367 -8.501 8.550 1.00 71.50 84 PRO A N 1
ATOM 698 C CA . PRO A 1 84 ? -12.984 -8.586 7.223 1.00 71.50 84 PRO A CA 1
ATOM 699 C C . PRO A 1 84 ? -13.995 -9.736 7.071 1.00 71.50 84 PRO A C 1
ATOM 701 O O . PRO A 1 84 ? -14.930 -9.641 6.282 1.00 71.50 84 PRO A O 1
ATOM 704 N N . TRP A 1 85 ? -13.833 -10.818 7.839 1.00 79.56 85 TRP A N 1
ATOM 705 C CA . TRP A 1 85 ? -14.739 -11.973 7.845 1.00 79.56 85 TRP A CA 1
ATOM 706 C C . TRP A 1 85 ? -15.951 -11.826 8.775 1.00 79.56 85 TRP A C 1
ATOM 708 O O . TRP A 1 85 ? -16.830 -12.681 8.754 1.00 79.56 85 TRP A O 1
ATOM 718 N N . GLU A 1 86 ? -16.030 -10.764 9.579 1.00 80.62 86 GLU A N 1
ATOM 719 C CA . GLU A 1 86 ? -17.186 -10.487 10.445 1.00 80.62 86 GLU A CA 1
ATOM 720 C C . GLU A 1 86 ? -18.348 -9.827 9.684 1.00 80.62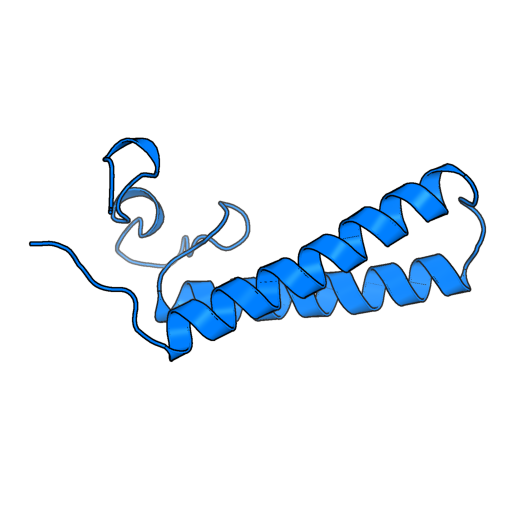 86 GLU A C 1
ATOM 722 O O . GLU A 1 86 ? -19.411 -9.600 10.257 1.00 80.62 86 GLU A O 1
ATOM 727 N N . GLY A 1 87 ? -18.182 -9.567 8.379 1.00 60.12 87 GLY A N 1
ATOM 728 C CA . GLY A 1 87 ? -19.280 -9.160 7.499 1.00 60.12 87 GLY A CA 1
ATOM 729 C C . GLY A 1 87 ? -19.778 -7.737 7.749 1.00 60.12 87 GLY A C 1
ATOM 730 O O . GLY A 1 87 ? -20.983 -7.494 7.725 1.00 60.12 87 GLY A O 1
ATOM 731 N N . GLY A 1 88 ? -18.867 -6.795 8.004 1.00 59.06 88 GLY A N 1
ATOM 732 C CA . GLY A 1 88 ? -19.206 -5.376 8.101 1.00 59.06 88 GLY A CA 1
ATOM 733 C C . GLY A 1 88 ? -19.675 -4.818 6.754 1.00 59.06 88 GLY A C 1
ATOM 734 O O . GLY A 1 88 ? -18.843 -4.469 5.919 1.00 59.06 88 GLY A O 1
ATOM 735 N N . CYS A 1 89 ? -20.994 -4.753 6.562 1.00 44.75 89 CYS A N 1
ATOM 736 C CA . CYS A 1 89 ? -21.672 -4.052 5.469 1.00 44.75 89 CYS A CA 1
ATOM 737 C C . CYS A 1 89 ? -22.114 -2.643 5.897 1.00 44.75 89 CYS A C 1
ATOM 739 O O . CYS A 1 89 ? -22.695 -2.498 7.009 1.00 44.75 89 CYS A O 1
#

Solvent-accessible surface area (backbone atoms only — not comparable to full-atom values): 5414 Å² total; per-residue (Å²): 129,77,79,77,79,50,72,66,59,53,49,53,54,52,52,46,51,55,43,48,52,53,42,52,53,46,47,60,51,34,76,79,41,81,80,47,62,65,60,51,51,53,39,52,52,46,48,53,51,40,54,50,51,47,42,59,43,19,77,76,76,41,42,91,46,79,94,48,50,62,83,86,51,100,51,68,52,68,78,72,47,88,50,87,86,74,64,88,110

Mean predicted aligned error: 4.86 Å

Nearest PDB structures (foldseek):
  8v9j-assembly1_o  TM=8.106E-01  e=1.059E+00  Mycolicibacterium smegmatis MC2 155
  8byv-assembly1_o  TM=7.833E-01  e=1.445E+00  Staphylococcus aureus subsp. aureus NCTC 8325
  8fvu-assembly1_U  TM=8.887E-01  e=3.906E+00  Bacillus anthracis
  4v6g-assembly1_AR  TM=8.363E-01  e=3.449E+00  Thermus thermophilus HB8

Sequence (89 aa):
MSHKMNVEQENMLRNIGIVDFVTVEMTQYLDTHPFDREAMEYFNHYMRMKNQMMRDYAMKYGPLSLSVADTCSKEWKWALQPMPWEGGC